Protein AF-A0A6P3QRG3-F1 (afdb_monomer_lite)

Organism: Pteropus vampyrus (NCBI:txid132908)

Structure (mmCIF, N/CA/C/O backbone):
data_AF-A0A6P3QRG3-F1
#
_entry.id   AF-A0A6P3QRG3-F1
#
loop_
_atom_site.group_PDB
_atom_site.id
_atom_site.type_symbol
_atom_site.label_atom_id
_atom_site.label_alt_id
_atom_site.lab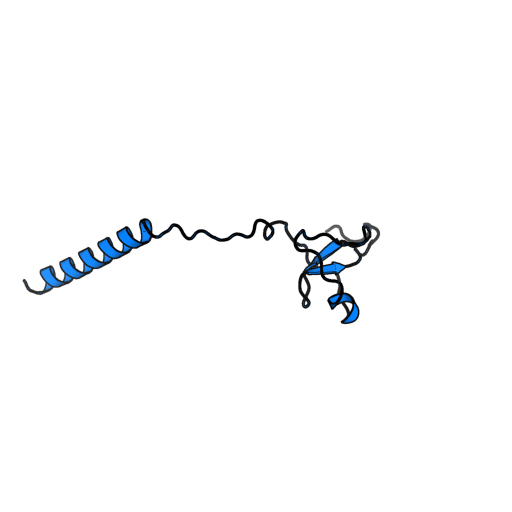el_comp_id
_atom_site.label_asym_id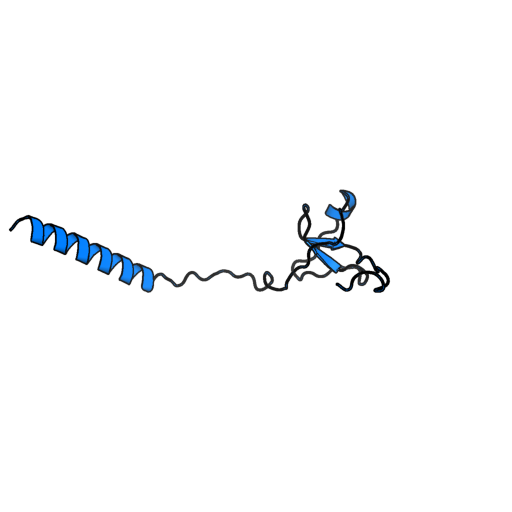
_atom_site.label_entity_id
_atom_site.label_seq_id
_atom_site.pdbx_PDB_ins_code
_atom_site.Cartn_x
_atom_site.Cartn_y
_atom_site.Cartn_z
_atom_site.occupancy
_atom_site.B_iso_or_equiv
_atom_site.auth_seq_id
_atom_site.auth_comp_id
_atom_site.auth_asym_id
_atom_site.auth_atom_id
_atom_site.pdbx_PDB_model_num
ATOM 1 N N . MET A 1 1 ? -41.440 -14.495 48.340 1.00 52.03 1 MET A N 1
ATOM 2 C CA . MET A 1 1 ? -40.184 -15.248 48.093 1.00 52.03 1 MET A CA 1
ATOM 3 C C . MET A 1 1 ? -39.995 -15.713 46.638 1.00 52.03 1 MET A C 1
ATOM 5 O O . MET A 1 1 ? -39.038 -16.421 46.372 1.00 52.03 1 MET A O 1
ATOM 9 N N . VAL A 1 2 ? -40.824 -15.286 45.671 1.00 53.25 2 VAL A N 1
ATOM 10 C CA . VAL A 1 2 ? -40.721 -15.732 44.258 1.00 53.25 2 VAL A CA 1
ATOM 11 C C . VAL A 1 2 ? -39.761 -14.864 43.418 1.00 53.25 2 VAL A C 1
ATOM 13 O O . VAL A 1 2 ? -39.175 -15.342 42.452 1.00 53.25 2 VAL A O 1
ATOM 16 N N . GLY A 1 3 ? -39.532 -13.603 43.809 1.00 54.59 3 GLY A N 1
ATOM 17 C CA . GLY A 1 3 ? -38.632 -12.686 43.088 1.00 54.59 3 GLY A CA 1
ATOM 18 C C . GLY A 1 3 ? -37.136 -12.955 43.293 1.00 54.59 3 GLY A C 1
ATOM 19 O O . GLY A 1 3 ? -36.342 -12.688 42.398 1.00 54.59 3 GLY A O 1
ATOM 20 N N . ILE A 1 4 ? -36.750 -13.536 44.435 1.00 58.47 4 ILE A N 1
ATOM 21 C CA . ILE A 1 4 ? -35.337 -13.767 44.790 1.00 58.47 4 ILE A CA 1
ATOM 22 C C . ILE A 1 4 ? -34.750 -14.910 43.948 1.00 58.47 4 ILE A C 1
ATOM 24 O O . ILE A 1 4 ? -33.677 -14.761 43.372 1.00 58.47 4 ILE A O 1
ATOM 28 N N . MET A 1 5 ? -35.494 -16.011 43.783 1.00 59.94 5 MET A N 1
ATOM 29 C CA . MET A 1 5 ? -35.072 -17.172 42.981 1.00 59.94 5 MET A CA 1
ATOM 30 C C . MET A 1 5 ? -34.903 -16.818 41.491 1.00 59.94 5 MET A C 1
ATOM 32 O O . MET A 1 5 ? -34.019 -17.337 40.808 1.00 59.94 5 MET A O 1
ATOM 36 N N . LYS A 1 6 ? -35.727 -15.887 40.992 1.00 54.97 6 LYS A N 1
ATOM 37 C CA . LYS A 1 6 ? -35.698 -15.413 39.602 1.00 54.97 6 LYS A CA 1
ATOM 38 C C . LYS A 1 6 ? -34.537 -14.448 39.328 1.00 54.97 6 LYS A C 1
ATOM 40 O O . LYS A 1 6 ? -33.968 -14.468 38.241 1.00 54.97 6 LYS A O 1
ATOM 45 N N . LEU A 1 7 ? -34.143 -13.649 40.324 1.00 60.22 7 LEU A N 1
ATOM 46 C CA . LEU A 1 7 ? -32.953 -12.798 40.232 1.00 60.22 7 LEU A CA 1
ATOM 47 C C . LEU A 1 7 ? -31.660 -13.624 40.291 1.00 60.22 7 LEU A C 1
ATOM 49 O O . LEU A 1 7 ? -30.729 -13.374 39.533 1.00 60.22 7 LEU A O 1
ATOM 53 N N . TRP A 1 8 ? -31.622 -14.631 41.166 1.00 64.88 8 TRP A N 1
ATOM 54 C CA . TRP A 1 8 ? -30.461 -15.505 41.346 1.00 64.88 8 TRP A CA 1
ATOM 55 C C . TRP A 1 8 ? -30.159 -16.343 40.108 1.00 64.88 8 TRP A C 1
ATOM 57 O O . TRP A 1 8 ? -29.007 -16.4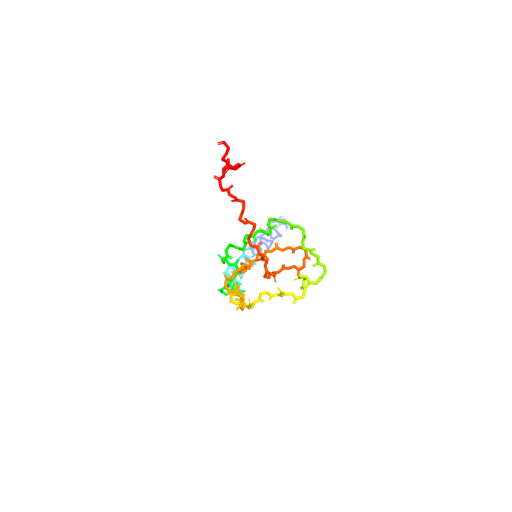51 39.701 1.00 64.88 8 TRP A O 1
ATOM 67 N N . THR A 1 9 ? -31.196 -16.883 39.468 1.00 72.81 9 THR A N 1
ATOM 68 C CA . THR A 1 9 ? -31.050 -17.614 38.202 1.00 72.81 9 THR A CA 1
ATOM 69 C C . THR A 1 9 ? -30.534 -16.707 37.087 1.00 72.81 9 THR A C 1
ATOM 71 O O . THR A 1 9 ? -29.607 -17.093 36.379 1.00 72.81 9 THR A O 1
ATOM 74 N N . SER A 1 10 ? -31.045 -15.476 36.978 1.00 72.94 10 SER A N 1
ATOM 75 C CA . SER A 1 10 ? -30.537 -14.503 36.004 1.00 72.94 10 SER A CA 1
ATOM 76 C C . SER A 1 10 ? -29.068 -14.140 36.245 1.00 72.94 10 SER A C 1
ATOM 78 O O . SER A 1 10 ? -28.307 -14.043 35.285 1.00 72.94 10 SER A O 1
ATOM 80 N N . LEU A 1 11 ? -28.667 -13.956 37.507 1.00 77.88 11 LEU A N 1
ATOM 81 C CA . LEU A 1 11 ? -27.296 -13.599 37.880 1.00 77.88 11 LEU A CA 1
ATOM 82 C C . LEU A 1 11 ? -26.311 -14.745 37.610 1.00 77.88 11 LEU A C 1
ATOM 84 O O . LEU A 1 11 ? -25.193 -14.527 37.149 1.00 77.88 11 LEU A O 1
ATOM 88 N N . HIS A 1 12 ? -26.735 -15.981 37.870 1.00 77.75 12 HIS A N 1
ATOM 89 C CA . HIS A 1 12 ? -25.902 -17.155 37.637 1.00 77.75 12 HIS A CA 1
ATOM 90 C C . HIS A 1 12 ? -25.689 -17.408 36.137 1.00 77.75 12 HIS A C 1
ATOM 92 O O . HIS A 1 12 ? -24.589 -17.763 35.716 1.00 77.75 12 HIS A O 1
ATOM 98 N N . MET A 1 13 ? -26.718 -17.171 35.314 1.00 75.69 13 MET A N 1
ATOM 99 C CA . MET A 1 13 ? -26.610 -17.300 33.859 1.00 75.69 13 MET A CA 1
ATOM 100 C C . MET A 1 13 ? -25.656 -16.267 33.256 1.00 75.69 13 MET A C 1
ATOM 102 O O . MET A 1 13 ? -24.809 -16.633 32.445 1.00 75.69 13 MET A O 1
ATOM 106 N N . THR A 1 14 ? -25.726 -14.997 33.672 1.00 79.44 14 THR A N 1
ATOM 107 C CA . THR A 1 14 ? -24.795 -13.970 33.174 1.00 79.44 14 THR A CA 1
ATOM 108 C C . THR A 1 14 ? -23.355 -14.244 33.597 1.00 79.44 14 THR A C 1
ATOM 110 O O . THR A 1 14 ? -22.452 -14.099 32.774 1.00 79.44 14 THR A O 1
ATOM 113 N N . PHE A 1 15 ? -23.125 -14.705 34.831 1.00 81.44 15 PHE A N 1
ATOM 114 C CA . PHE A 1 15 ? -21.788 -15.088 35.292 1.00 81.44 15 PHE A CA 1
ATOM 115 C C . PHE A 1 15 ? -21.196 -16.243 34.467 1.00 81.44 15 PHE A C 1
ATOM 117 O O . PHE A 1 15 ? -20.052 -16.159 34.018 1.00 81.44 15 PHE A O 1
ATOM 124 N N . LEU A 1 16 ? -21.992 -17.284 34.194 1.00 78.81 16 LEU A N 1
ATOM 125 C CA . LEU A 1 16 ? -21.581 -18.404 33.343 1.00 78.81 16 LEU A CA 1
ATOM 126 C C . LEU A 1 16 ? -21.257 -17.952 31.912 1.00 78.81 16 LEU A C 1
ATOM 128 O O . LEU A 1 16 ? -20.235 -18.362 31.365 1.00 78.81 16 LEU A O 1
ATOM 132 N N . CYS A 1 17 ? -22.070 -17.077 31.315 1.00 75.25 17 CYS A N 1
ATOM 133 C CA . CYS A 1 17 ? -21.802 -16.539 29.980 1.00 75.25 17 CYS A CA 1
ATOM 134 C C . CYS A 1 17 ? -20.480 -15.763 29.922 1.00 75.25 17 CYS A C 1
ATOM 136 O O . CYS A 1 17 ? -19.696 -15.968 28.998 1.00 75.25 17 CYS A O 1
ATOM 138 N N . MET A 1 18 ? -20.202 -14.911 30.913 1.00 75.31 18 MET A N 1
ATOM 139 C CA . MET A 1 18 ? -18.956 -14.135 30.968 1.00 75.31 18 MET A CA 1
ATOM 140 C C . MET A 1 18 ? -17.725 -15.027 31.175 1.00 75.31 18 MET A C 1
ATOM 142 O O . MET A 1 18 ? -16.689 -14.807 30.543 1.00 75.31 18 MET A O 1
ATOM 146 N N . ALA A 1 19 ? -17.837 -16.064 32.012 1.00 73.88 19 ALA A N 1
ATOM 147 C CA . ALA A 1 19 ? -16.769 -17.041 32.215 1.00 73.88 19 ALA A CA 1
ATOM 148 C C . ALA A 1 19 ? -16.478 -17.848 30.937 1.00 73.88 19 ALA A C 1
ATOM 150 O O . ALA A 1 19 ? -15.321 -17.979 30.539 1.00 73.88 19 ALA A O 1
ATOM 151 N N . LEU A 1 20 ? -17.521 -18.328 30.248 1.00 68.56 20 LEU A N 1
ATOM 152 C CA . LEU A 1 20 ? -17.381 -19.052 28.980 1.00 68.56 20 LEU A CA 1
ATOM 153 C C . LEU A 1 20 ? -16.779 -18.170 27.878 1.00 68.56 20 LEU A C 1
ATOM 155 O O . LEU A 1 20 ? -15.885 -18.618 27.164 1.00 68.56 20 LEU A O 1
ATOM 159 N N . LEU A 1 21 ? -17.209 -16.909 27.767 1.00 64.19 21 LEU A N 1
ATOM 160 C CA . LEU A 1 21 ? -16.653 -15.955 26.801 1.00 64.19 21 LEU A CA 1
ATOM 161 C C . LEU A 1 21 ? -15.187 -15.612 27.087 1.00 64.19 21 LEU A C 1
ATOM 163 O O . LEU A 1 21 ? -14.427 -15.404 26.149 1.00 64.19 21 LEU A O 1
ATOM 167 N N . SER A 1 22 ? -14.768 -15.598 28.355 1.00 62.03 22 SER A N 1
ATOM 168 C CA . SER A 1 22 ? -13.368 -15.348 28.725 1.00 62.03 22 SER A CA 1
ATOM 169 C C . SER A 1 22 ? -12.445 -16.500 28.305 1.00 62.03 22 SER A C 1
ATOM 171 O O . SER A 1 22 ? -11.319 -16.259 27.880 1.00 62.03 22 SER A O 1
ATOM 173 N N . VAL A 1 23 ? -12.926 -17.750 28.364 1.00 63.12 23 VAL A N 1
ATOM 174 C CA . VAL A 1 23 ? -12.175 -18.941 27.910 1.00 63.12 23 VAL A CA 1
ATOM 175 C C . VAL A 1 23 ? -12.208 -19.083 26.383 1.00 63.12 23 VAL A C 1
ATOM 177 O O . VAL A 1 23 ? -11.237 -19.534 25.780 1.00 63.12 23 VAL A O 1
ATOM 180 N N . LEU A 1 24 ? -13.296 -18.649 25.742 1.00 58.72 24 LEU A N 1
ATOM 181 C CA . LEU A 1 24 ? -13.451 -18.632 24.283 1.00 58.72 24 LEU A CA 1
ATOM 182 C C . LEU A 1 24 ? -12.953 -17.324 23.633 1.00 58.72 24 LEU A C 1
ATOM 184 O O . LEU A 1 24 ? -13.136 -17.112 22.437 1.00 58.72 24 LEU A O 1
ATOM 188 N N . GLY A 1 25 ? -12.314 -16.448 24.411 1.00 55.12 25 GLY A N 1
ATOM 189 C CA . GLY A 1 25 ? -11.789 -15.143 24.005 1.00 55.12 25 GLY A CA 1
ATOM 190 C C . GLY A 1 25 ? -10.410 -15.195 23.350 1.00 55.12 25 GLY A C 1
ATOM 191 O O . GLY A 1 25 ? -9.697 -14.199 23.328 1.00 55.12 25 GLY A O 1
ATOM 192 N N . GLY A 1 26 ? -10.013 -16.344 22.808 1.00 57.97 26 GLY A N 1
ATOM 193 C CA . GLY A 1 26 ? -8.903 -16.442 21.871 1.00 57.97 26 GLY A CA 1
ATOM 194 C C . GLY A 1 26 ? -9.412 -16.227 20.454 1.00 57.97 26 GLY A C 1
ATOM 195 O O . GLY A 1 26 ? -9.346 -17.154 19.647 1.00 57.97 26 GLY A O 1
ATOM 196 N N . PHE A 1 27 ? -9.940 -15.037 20.133 1.00 53.69 27 PHE A N 1
ATOM 197 C CA . PHE A 1 27 ? -10.059 -14.655 18.727 1.00 53.69 27 PHE A CA 1
ATOM 198 C C . PHE A 1 27 ? -8.623 -14.598 18.220 1.00 53.69 27 PHE A C 1
ATOM 200 O O . PHE A 1 27 ? -7.902 -13.631 18.458 1.00 53.69 27 PHE A O 1
ATOM 207 N N . LYS A 1 28 ? -8.172 -15.699 17.609 1.00 50.16 28 LYS A N 1
ATOM 208 C CA . LYS A 1 28 ? -6.975 -15.722 16.787 1.00 50.16 28 LYS A CA 1
ATOM 209 C C . LYS A 1 28 ? -7.286 -14.764 15.662 1.00 50.16 28 LYS A C 1
ATOM 211 O O . LYS A 1 28 ? -7.844 -15.141 14.633 1.00 50.16 28 LYS A O 1
ATOM 216 N N . GLU A 1 29 ? -6.995 -13.503 15.927 1.00 53.03 29 GLU A N 1
ATOM 217 C CA . GLU A 1 29 ? -6.989 -12.479 14.930 1.00 53.03 29 GLU A CA 1
ATOM 218 C C . GLU A 1 29 ? -5.984 -12.987 13.911 1.00 53.03 29 GLU A C 1
ATOM 220 O O . GLU A 1 29 ? -4.780 -13.049 14.164 1.00 53.03 29 GLU A O 1
ATOM 225 N N . ASN A 1 30 ? -6.498 -13.477 12.785 1.00 43.78 30 ASN A N 1
ATOM 226 C CA . ASN A 1 30 ? -5.691 -13.728 11.611 1.00 43.78 30 ASN A CA 1
ATOM 227 C C . ASN A 1 30 ? -5.283 -12.344 11.095 1.00 43.78 30 ASN A C 1
ATOM 229 O O . ASN A 1 30 ? -5.721 -11.925 10.029 1.00 43.78 30 ASN A O 1
ATOM 233 N N . ARG A 1 31 ? -4.487 -11.608 11.883 1.00 45.25 31 ARG A N 1
ATOM 234 C CA . ARG A 1 31 ? -3.703 -10.488 11.400 1.00 45.25 31 ARG A CA 1
ATOM 235 C C . ARG A 1 31 ? -2.740 -11.127 10.431 1.00 45.25 31 ARG A C 1
ATOM 237 O O . ARG A 1 31 ? -1.736 -11.725 10.816 1.00 45.25 31 ARG A O 1
ATOM 244 N N . VAL A 1 32 ? -3.130 -11.103 9.163 1.00 49.50 32 VAL A N 1
ATOM 245 C CA . VAL A 1 32 ? -2.210 -11.315 8.060 1.00 49.50 32 VAL A CA 1
ATOM 246 C C . VAL A 1 32 ? -1.013 -10.404 8.371 1.00 49.50 32 VAL 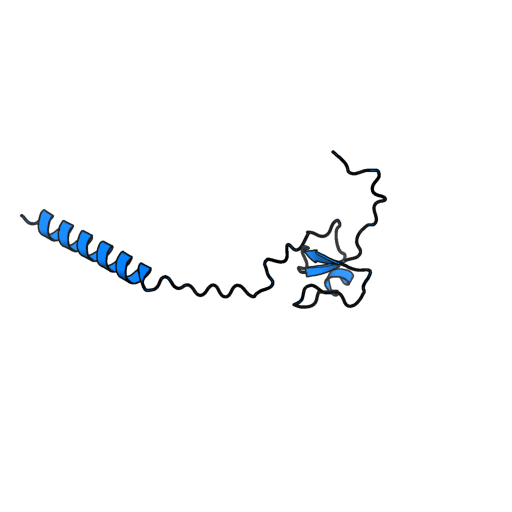A C 1
ATOM 248 O O . VAL A 1 32 ? -1.237 -9.210 8.569 1.00 49.50 32 VAL A O 1
ATOM 251 N N . PRO A 1 33 ? 0.226 -10.922 8.502 1.00 43.16 33 PRO A N 1
ATOM 252 C CA . PRO A 1 33 ? 1.400 -10.149 8.939 1.00 43.16 33 PRO A CA 1
ATOM 253 C C . PRO A 1 33 ? 1.883 -9.076 7.937 1.00 43.16 33 PRO A C 1
ATOM 255 O O . PRO A 1 33 ? 3.077 -8.956 7.668 1.00 43.16 33 PRO A O 1
ATOM 258 N N . GLY A 1 34 ? 0.966 -8.318 7.335 1.00 50.47 34 GLY A N 1
ATOM 259 C CA . GLY A 1 34 ? 1.226 -7.313 6.311 1.00 50.47 34 GLY A CA 1
ATOM 260 C C . GLY A 1 34 ? 0.356 -6.056 6.394 1.00 50.47 34 GLY A C 1
ATOM 261 O O . GLY A 1 34 ? 0.734 -5.069 5.769 1.00 50.47 34 GLY A O 1
ATOM 262 N N . ASP A 1 35 ? -0.735 -6.047 7.171 1.00 46.97 35 ASP A N 1
ATOM 263 C CA . ASP A 1 35 ? -1.667 -4.901 7.224 1.00 46.97 35 ASP A CA 1
ATOM 264 C C . ASP A 1 35 ? -1.160 -3.710 8.063 1.00 46.97 35 ASP A C 1
ATOM 266 O O . ASP A 1 35 ? -1.650 -2.597 7.909 1.00 46.97 35 ASP A O 1
ATOM 270 N N . GLU A 1 36 ? -0.124 -3.891 8.890 1.00 47.06 36 GLU A N 1
ATOM 271 C CA . GLU A 1 36 ? 0.489 -2.809 9.690 1.00 47.06 36 GLU A CA 1
ATOM 272 C C . GLU A 1 36 ? 1.760 -2.210 9.071 1.00 47.06 36 GLU A C 1
ATOM 274 O O . GLU A 1 36 ? 2.459 -1.406 9.689 1.00 47.06 36 GLU A O 1
ATOM 279 N N . ARG A 1 37 ? 2.078 -2.539 7.815 1.00 53.88 37 ARG A N 1
ATOM 280 C CA . ARG A 1 37 ? 2.990 -1.686 7.046 1.00 53.88 37 ARG A CA 1
ATOM 281 C C . ARG A 1 37 ? 2.183 -0.491 6.568 1.00 53.88 37 ARG A C 1
ATOM 283 O O . ARG A 1 37 ? 1.661 -0.570 5.471 1.00 53.88 37 ARG A O 1
ATOM 290 N N . LEU A 1 38 ? 2.070 0.551 7.400 1.00 61.47 38 LEU A N 1
ATOM 291 C CA . LEU A 1 38 ? 1.431 1.849 7.120 1.00 61.47 38 LEU A CA 1
ATOM 292 C C . LEU A 1 38 ? 1.476 2.189 5.618 1.00 61.47 38 LEU A C 1
ATOM 294 O O . LEU A 1 38 ? 2.471 2.718 5.120 1.00 61.47 38 LEU A O 1
ATOM 298 N N . ILE A 1 39 ? 0.433 1.805 4.878 1.00 66.94 39 ILE A N 1
ATOM 299 C CA . ILE A 1 39 ? 0.354 2.079 3.447 1.00 66.94 39 ILE A CA 1
ATOM 300 C C . ILE A 1 39 ? -0.131 3.511 3.338 1.00 66.94 39 ILE A C 1
ATOM 302 O O . ILE A 1 39 ? -1.271 3.809 3.683 1.00 66.94 39 ILE A O 1
ATOM 306 N N . GLU A 1 40 ? 0.741 4.399 2.879 1.00 76.06 40 GLU A N 1
ATOM 307 C CA . GLU A 1 40 ? 0.360 5.784 2.641 1.00 76.06 40 GLU A CA 1
ATOM 308 C C . GLU A 1 40 ? -0.661 5.877 1.498 1.00 76.06 40 GLU A C 1
ATOM 310 O O . GLU A 1 40 ? -0.657 5.078 0.554 1.00 76.06 40 GLU A O 1
ATOM 315 N N . GLU A 1 41 ? -1.540 6.874 1.567 1.00 81.06 41 GLU A N 1
ATOM 316 C CA . GLU A 1 41 ? -2.435 7.194 0.459 1.00 81.06 41 GLU A CA 1
ATOM 317 C C . GLU A 1 41 ? -1.641 7.781 -0.713 1.00 81.06 41 GLU A C 1
ATOM 319 O O . GLU A 1 41 ? -0.662 8.515 -0.539 1.00 81.06 41 GLU A O 1
ATOM 324 N N . CYS A 1 42 ? -2.041 7.457 -1.943 1.00 84.62 42 CYS A N 1
ATOM 325 C CA . CYS A 1 42 ? -1.395 8.064 -3.099 1.00 84.62 42 CYS A CA 1
ATOM 326 C C . CYS A 1 42 ? -1.739 9.560 -3.180 1.00 84.62 42 CYS A C 1
ATOM 328 O O . CYS A 1 42 ? -2.904 9.950 -3.179 1.00 84.62 42 CYS A O 1
ATOM 330 N N . TRP A 1 43 ? -0.720 10.400 -3.368 1.00 77.38 43 TRP A N 1
ATOM 331 C CA . TRP A 1 43 ? -0.857 11.851 -3.533 1.00 77.38 43 TRP A CA 1
ATOM 332 C C . TRP A 1 43 ? -1.321 12.220 -4.958 1.00 77.38 43 TRP A C 1
ATOM 334 O O . TRP A 1 43 ? -0.595 12.864 -5.714 1.00 77.38 43 TRP A O 1
ATOM 344 N N . GLY A 1 44 ? -2.498 11.748 -5.377 1.00 79.31 44 GLY A N 1
ATOM 345 C CA . GLY A 1 44 ? -3.083 12.037 -6.691 1.00 79.31 44 GLY A CA 1
ATOM 346 C C . GLY A 1 44 ? -4.242 11.112 -7.072 1.00 79.31 44 GLY A C 1
ATOM 347 O O . GLY A 1 44 ? -4.500 10.116 -6.404 1.00 79.31 44 GLY A O 1
ATOM 348 N N . SER A 1 45 ? -4.933 11.427 -8.175 1.00 80.38 45 SER A N 1
ATOM 349 C CA . SER A 1 45 ? -6.032 10.599 -8.691 1.00 80.38 45 SER A CA 1
ATOM 350 C C . SER A 1 45 ? -5.534 9.644 -9.784 1.00 80.38 45 SER A C 1
ATOM 352 O O . SER A 1 45 ? -5.133 10.108 -10.860 1.00 80.38 45 SER A O 1
ATOM 354 N N . PRO A 1 46 ? -5.514 8.320 -9.543 1.00 83.88 46 PRO A N 1
ATOM 355 C CA . PRO A 1 46 ? -5.101 7.362 -10.552 1.00 83.88 46 PRO A CA 1
ATOM 356 C C . PRO A 1 46 ? -6.126 7.242 -11.678 1.00 83.88 46 PRO A C 1
ATOM 358 O O . PRO A 1 46 ? -7.337 7.243 -11.453 1.00 83.88 46 PRO A O 1
ATOM 361 N N . ASN A 1 47 ? -5.637 7.085 -12.909 1.00 87.12 47 ASN A N 1
ATOM 362 C CA . ASN A 1 47 ? -6.494 6.722 -14.035 1.00 87.12 47 ASN A CA 1
ATOM 363 C C . ASN A 1 47 ? -6.737 5.202 -14.065 1.00 87.12 47 ASN A C 1
ATOM 365 O O . ASN A 1 47 ? -6.019 4.415 -13.444 1.00 87.12 47 ASN A O 1
ATOM 369 N N . ILE A 1 48 ? -7.704 4.780 -14.878 1.00 88.19 48 ILE A N 1
ATOM 370 C CA . ILE A 1 48 ? -8.112 3.373 -15.011 1.00 88.19 48 ILE A CA 1
ATOM 371 C C . ILE A 1 48 ? -6.939 2.453 -15.406 1.00 88.19 48 ILE A C 1
ATOM 373 O O . ILE A 1 48 ? -6.851 1.321 -14.931 1.00 88.19 48 ILE A O 1
ATOM 377 N N . ARG A 1 49 ? -5.989 2.920 -16.230 1.00 87.75 49 ARG A N 1
ATOM 378 C CA . ARG A 1 49 ? -4.822 2.111 -16.641 1.00 87.75 49 ARG A CA 1
ATOM 379 C C . ARG A 1 49 ? -3.835 1.887 -15.503 1.00 87.75 49 ARG A C 1
ATOM 381 O O . ARG A 1 49 ? -3.076 0.920 -15.531 1.00 87.75 49 ARG A O 1
ATOM 388 N N . ASP A 1 50 ? -3.799 2.780 -14.528 1.00 86.12 50 ASP A N 1
ATOM 389 C CA . ASP A 1 50 ? -2.953 2.617 -13.356 1.00 86.12 50 ASP A CA 1
ATOM 390 C C . ASP A 1 50 ? -3.587 1.705 -12.304 1.00 86.12 50 ASP A C 1
ATOM 392 O O . ASP A 1 50 ? -2.855 1.008 -11.606 1.00 86.12 50 ASP A O 1
ATOM 396 N N . CYS A 1 51 ? -4.917 1.589 -12.273 1.00 87.44 51 CYS A N 1
ATOM 397 C CA . CYS A 1 51 ? -5.617 0.597 -11.451 1.00 87.44 51 CYS A CA 1
ATOM 398 C C . CYS A 1 51 ? -5.257 -0.854 -11.813 1.00 87.44 51 CYS A C 1
ATOM 400 O O . CYS A 1 51 ? -5.310 -1.742 -10.963 1.00 87.44 51 CYS A O 1
ATOM 402 N N . ALA A 1 52 ? -4.818 -1.096 -13.052 1.00 90.06 52 ALA A N 1
ATOM 403 C CA . ALA A 1 52 ? -4.284 -2.391 -13.472 1.00 90.06 52 ALA A CA 1
ATOM 404 C C . ALA A 1 52 ? -2.898 -2.704 -12.867 1.00 90.06 52 ALA A C 1
ATOM 406 O O . ALA A 1 52 ? -2.465 -3.855 -12.872 1.00 90.06 52 ALA A O 1
ATOM 407 N N . LYS A 1 53 ? -2.181 -1.705 -12.337 1.00 90.44 53 LYS A N 1
ATOM 408 C CA . LYS A 1 53 ? -0.814 -1.847 -11.807 1.00 90.44 53 LYS A CA 1
ATOM 409 C C . LYS A 1 53 ? -0.840 -2.078 -10.301 1.00 90.44 53 LYS A C 1
ATOM 411 O O . LYS A 1 53 ? -0.353 -1.248 -9.539 1.00 90.44 53 LYS A O 1
ATOM 416 N N . LYS A 1 54 ? -1.413 -3.198 -9.873 1.00 89.88 54 LYS A N 1
ATOM 417 C CA . LYS A 1 54 ? -1.503 -3.555 -8.451 1.00 89.88 54 LYS A CA 1
ATOM 418 C C . LYS A 1 54 ? -0.135 -3.887 -7.848 1.00 89.88 54 LYS A C 1
ATOM 420 O O . LYS A 1 54 ? 0.762 -4.365 -8.545 1.00 89.88 54 LYS A O 1
ATOM 425 N N . CYS A 1 55 ? 0.018 -3.639 -6.551 1.00 89.25 55 CYS A N 1
ATOM 426 C CA . CYS A 1 55 ? 1.195 -4.085 -5.808 1.00 89.25 55 CYS A CA 1
ATOM 427 C C . CYS A 1 55 ? 1.168 -5.597 -5.564 1.00 89.25 55 CYS A C 1
ATOM 429 O O . CYS A 1 55 ? 0.108 -6.223 -5.555 1.00 89.25 55 CYS A O 1
ATOM 431 N N . SER A 1 56 ? 2.339 -6.177 -5.296 1.00 86.56 56 SER A N 1
ATOM 432 C CA . SER A 1 56 ? 2.415 -7.532 -4.736 1.00 86.56 56 SER A CA 1
ATOM 433 C C . SER A 1 56 ? 1.893 -7.578 -3.294 1.00 86.56 56 SER A C 1
ATOM 435 O O . SER A 1 56 ? 1.820 -6.553 -2.616 1.00 86.56 56 SER A O 1
ATOM 437 N N . THR A 1 57 ? 1.623 -8.783 -2.786 1.00 82.06 57 THR A N 1
ATOM 438 C CA . THR A 1 57 ? 1.240 -9.033 -1.381 1.00 82.06 57 THR A CA 1
ATOM 439 C C . THR A 1 57 ? 2.268 -8.523 -0.369 1.00 82.06 57 THR A C 1
ATOM 441 O O . THR A 1 57 ? 1.926 -8.231 0.768 1.00 82.06 57 THR A O 1
ATOM 444 N N . THR A 1 58 ? 3.528 -8.363 -0.785 1.00 83.69 58 THR A N 1
ATOM 445 C CA . THR A 1 58 ? 4.606 -7.797 0.047 1.00 83.69 58 THR A CA 1
ATOM 446 C C . THR A 1 58 ? 4.705 -6.267 -0.023 1.00 83.69 58 THR A C 1
ATOM 448 O O . THR A 1 58 ? 5.682 -5.694 0.466 1.00 83.69 58 THR A O 1
ATOM 451 N N . LEU A 1 59 ? 3.721 -5.605 -0.648 1.00 82.69 59 LEU A N 1
ATOM 452 C CA . LEU A 1 59 ? 3.667 -4.155 -0.885 1.00 82.69 59 LEU A CA 1
ATOM 453 C C . LEU A 1 59 ? 4.848 -3.629 -1.712 1.00 82.69 59 LEU A C 1
ATOM 455 O O . LEU A 1 59 ? 5.275 -2.484 -1.584 1.00 82.69 59 LEU A O 1
ATOM 459 N N . LYS A 1 60 ? 5.390 -4.485 -2.584 1.00 83.75 60 LYS A N 1
ATOM 460 C CA . LYS A 1 60 ? 6.474 -4.147 -3.512 1.00 83.75 60 LYS A CA 1
ATOM 461 C C . LYS A 1 60 ? 5.950 -3.977 -4.929 1.00 83.75 60 LYS A C 1
ATOM 463 O O . LYS A 1 60 ? 5.060 -4.716 -5.364 1.00 83.75 60 LYS A O 1
ATOM 468 N N . CYS A 1 61 ? 6.579 -3.056 -5.650 1.00 86.69 61 CYS A N 1
ATOM 469 C CA . CYS A 1 61 ? 6.383 -2.815 -7.071 1.00 86.69 61 CYS A CA 1
ATOM 470 C C . CYS A 1 61 ? 7.558 -3.379 -7.869 1.00 86.69 61 CYS A C 1
ATOM 472 O O . CYS A 1 61 ? 8.703 -3.262 -7.445 1.00 86.69 61 CYS A O 1
ATOM 474 N N . GLY A 1 62 ? 7.292 -3.947 -9.050 1.00 82.75 62 GLY A N 1
ATOM 475 C CA . GLY A 1 62 ? 8.361 -4.441 -9.932 1.00 82.75 62 GLY A CA 1
ATOM 476 C C . GLY A 1 62 ? 9.283 -3.331 -10.453 1.00 82.75 62 GLY A C 1
ATOM 477 O O . GLY A 1 62 ? 10.429 -3.582 -10.800 1.00 82.75 62 GLY A O 1
ATOM 478 N N . ASN A 1 63 ? 8.800 -2.085 -10.467 1.00 77.06 63 ASN A N 1
ATOM 479 C CA . ASN A 1 63 ? 9.597 -0.911 -10.807 1.00 77.06 63 ASN A CA 1
ATOM 480 C C . ASN A 1 63 ? 10.066 -0.204 -9.533 1.00 77.06 63 ASN A C 1
ATOM 482 O O . ASN A 1 63 ? 9.226 0.279 -8.777 1.00 77.06 63 ASN A O 1
ATOM 486 N N . MET A 1 64 ? 11.382 -0.039 -9.364 1.00 74.75 64 MET A N 1
ATOM 487 C CA . MET A 1 64 ? 11.977 0.674 -8.218 1.00 74.75 64 MET A CA 1
ATOM 488 C C . MET A 1 64 ? 11.563 2.153 -8.123 1.00 74.75 64 MET A C 1
ATOM 490 O O . MET A 1 64 ? 11.559 2.725 -7.042 1.00 74.75 64 MET A O 1
ATOM 494 N N . ASN A 1 65 ? 11.155 2.771 -9.236 1.00 81.62 65 ASN A N 1
ATOM 495 C CA . ASN A 1 65 ? 10.712 4.173 -9.276 1.00 81.62 65 ASN A CA 1
ATOM 496 C C . ASN A 1 65 ? 9.235 4.368 -8.894 1.00 81.62 65 ASN A C 1
ATOM 498 O O . ASN A 1 65 ? 8.678 5.444 -9.121 1.00 81.62 65 ASN A O 1
ATOM 502 N N . ARG A 1 66 ? 8.566 3.319 -8.412 1.00 84.88 66 ARG A N 1
ATOM 503 C CA . ARG A 1 66 ? 7.163 3.356 -8.002 1.00 84.88 66 ARG A CA 1
ATOM 504 C C . ARG A 1 66 ? 7.040 2.862 -6.575 1.00 84.88 66 ARG A C 1
ATOM 506 O O . ARG A 1 66 ? 7.680 1.884 -6.197 1.00 84.88 66 ARG A O 1
ATOM 513 N N . THR A 1 67 ? 6.184 3.519 -5.818 1.00 86.62 67 THR A N 1
ATOM 514 C CA . THR A 1 67 ? 5.836 3.133 -4.457 1.00 86.62 67 THR A CA 1
ATOM 515 C C . THR A 1 67 ? 4.472 2.461 -4.463 1.00 86.62 67 THR A C 1
ATOM 517 O O . THR A 1 67 ? 3.640 2.721 -5.337 1.00 86.62 67 THR A O 1
ATOM 520 N N . CYS A 1 68 ? 4.266 1.547 -3.519 1.00 88.8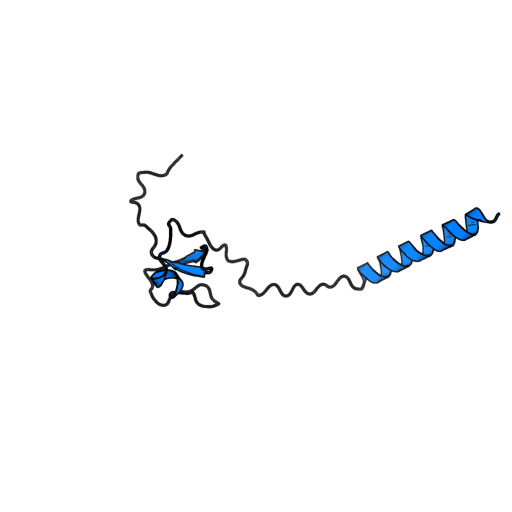1 68 CYS A N 1
ATOM 521 C CA . CYS A 1 68 ? 2.938 1.018 -3.268 1.00 88.81 68 CYS A CA 1
ATOM 522 C C . CYS A 1 68 ? 2.184 2.003 -2.378 1.00 88.81 68 CYS A C 1
ATOM 524 O O . CYS A 1 68 ? 2.690 2.350 -1.313 1.00 88.81 68 CYS A O 1
ATOM 526 N N . CYS A 1 69 ? 1.016 2.455 -2.819 1.00 88.19 69 CYS A N 1
ATOM 527 C CA . CYS A 1 69 ? 0.140 3.319 -2.034 1.00 88.19 69 CYS A CA 1
ATOM 528 C C . C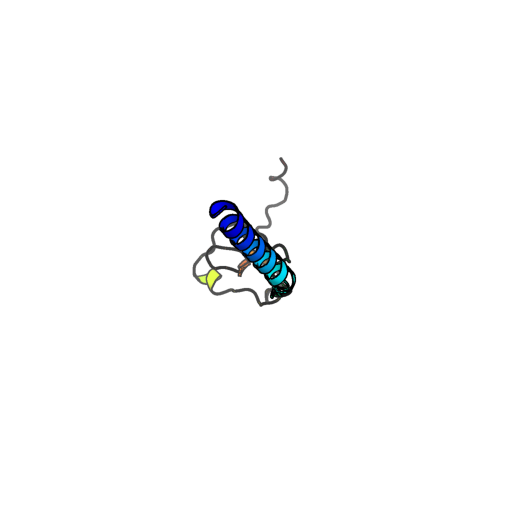YS A 1 69 ? -1.332 2.953 -2.270 1.00 88.19 69 CYS A C 1
ATOM 530 O O . CYS A 1 69 ? -1.674 2.287 -3.258 1.00 88.19 69 CYS A O 1
ATOM 532 N N . TRP A 1 70 ? -2.193 3.352 -1.335 1.00 87.12 70 TRP A N 1
ATOM 533 C CA . TRP A 1 70 ? -3.621 3.031 -1.347 1.00 87.12 70 TRP A CA 1
ATOM 534 C C . TRP A 1 70 ? -4.440 4.077 -2.120 1.00 87.12 70 TRP A C 1
ATOM 536 O O . TRP A 1 70 ? -4.127 5.269 -2.095 1.00 87.12 70 TRP A O 1
ATOM 546 N N . THR A 1 71 ? -5.485 3.624 -2.826 1.00 88.31 71 THR A N 1
ATOM 547 C CA . THR A 1 71 ? -6.398 4.448 -3.649 1.00 88.31 71 THR A CA 1
ATOM 548 C C . THR A 1 71 ? -7.806 3.845 -3.714 1.00 88.31 71 THR A C 1
ATOM 550 O O . THR A 1 71 ? -8.037 2.750 -3.204 1.00 88.31 71 THR A O 1
ATOM 553 N N . TYR A 1 72 ? -8.727 4.478 -4.458 1.00 87.44 72 TYR A N 1
ATOM 554 C CA . TYR A 1 72 ? -10.050 3.908 -4.774 1.00 87.44 72 TYR A CA 1
ATOM 555 C C . TYR A 1 72 ? -9.992 2.570 -5.538 1.00 87.44 72 TYR A C 1
ATOM 557 O O . TYR A 1 72 ? -10.951 1.803 -5.520 1.00 87.44 72 TYR A O 1
ATOM 565 N N . CYS A 1 73 ? -8.871 2.266 -6.197 1.00 86.62 73 CYS A N 1
ATOM 566 C CA . CYS A 1 73 ? -8.622 0.987 -6.866 1.00 86.62 73 CYS A CA 1
ATOM 567 C C . CYS A 1 73 ? -7.943 -0.057 -5.958 1.00 86.62 73 CYS A C 1
ATOM 569 O O . CYS A 1 73 ? -7.624 -1.159 -6.416 1.00 86.62 73 CYS A O 1
ATOM 571 N N . GLY A 1 74 ? -7.700 0.290 -4.691 1.00 88.62 74 GLY A N 1
ATOM 572 C CA . GLY A 1 74 ? -6.883 -0.459 -3.741 1.00 88.62 74 GLY A CA 1
ATOM 573 C C . GLY A 1 74 ? -5.389 -0.137 -3.855 1.00 88.62 74 GLY A C 1
ATOM 574 O O . GLY A 1 74 ? -5.004 0.950 -4.294 1.00 88.62 74 GLY A O 1
ATOM 575 N N . ASN A 1 75 ? -4.553 -1.105 -3.466 1.00 90.12 75 ASN A N 1
ATOM 576 C CA . ASN A 1 75 ? -3.090 -1.010 -3.473 1.00 90.12 75 ASN A CA 1
ATOM 577 C C . ASN A 1 75 ? -2.510 -1.041 -4.889 1.00 90.12 75 ASN A C 1
ATOM 579 O O . ASN A 1 75 ? -2.505 -2.090 -5.547 1.00 90.12 75 ASN A O 1
ATOM 583 N N . ILE A 1 76 ? -1.962 0.088 -5.336 1.00 91.38 76 ILE A N 1
ATOM 584 C CA . ILE A 1 76 ? -1.377 0.225 -6.672 1.00 91.38 76 ILE A CA 1
ATOM 585 C C . ILE A 1 76 ? 0.043 0.792 -6.638 1.00 91.38 76 ILE A C 1
ATOM 587 O O . ILE A 1 76 ? 0.456 1.489 -5.716 1.00 91.38 76 ILE A O 1
ATOM 591 N N . CYS A 1 77 ? 0.793 0.498 -7.697 1.00 89.31 77 CYS A N 1
ATOM 592 C CA . CYS A 1 77 ? 2.138 0.995 -7.930 1.00 89.31 77 CYS A CA 1
ATOM 593 C C . CYS A 1 77 ? 2.107 2.368 -8.599 1.00 89.31 77 CYS A C 1
ATOM 595 O O . CYS A 1 77 ? 2.058 2.490 -9.836 1.00 89.31 77 CYS A O 1
ATOM 597 N N . TRP A 1 78 ? 2.204 3.406 -7.778 1.00 87.38 78 TRP A N 1
ATOM 598 C CA . TRP A 1 78 ? 2.144 4.793 -8.211 1.00 87.38 78 TRP A CA 1
ATOM 599 C C . TRP A 1 78 ? 3.531 5.431 -8.277 1.00 87.38 78 TRP A C 1
ATOM 601 O O . TRP A 1 78 ? 4.479 4.985 -7.634 1.00 87.38 78 TRP A O 1
ATOM 611 N N . LYS A 1 79 ? 3.686 6.466 -9.107 1.00 82.38 79 LYS A N 1
ATOM 612 C CA . LYS A 1 79 ? 4.927 7.249 -9.119 1.00 82.38 79 LYS A CA 1
ATOM 613 C C . LYS A 1 79 ? 4.841 8.279 -7.991 1.00 82.38 79 LYS A C 1
ATOM 615 O O . LYS A 1 79 ? 3.884 9.052 -8.001 1.00 82.38 79 LYS A O 1
ATOM 620 N N . PRO A 1 80 ? 5.814 8.350 -7.069 1.00 68.00 80 PRO A N 1
ATOM 621 C CA . PRO A 1 80 ? 5.861 9.457 -6.129 1.00 68.00 80 PRO A CA 1
ATOM 622 C C . PRO A 1 80 ? 6.014 10.752 -6.930 1.00 68.00 80 PRO A C 1
ATOM 624 O O . PRO A 1 80 ? 6.883 10.854 -7.805 1.00 68.00 80 PRO A O 1
ATOM 627 N N . ILE A 1 81 ? 5.156 11.737 -6.667 1.00 65.00 81 ILE A N 1
ATOM 628 C CA . ILE A 1 81 ? 5.382 13.078 -7.190 1.00 65.00 81 ILE A CA 1
ATOM 629 C C . ILE A 1 81 ? 6.628 13.573 -6.462 1.00 65.00 81 ILE A C 1
ATOM 631 O O . ILE A 1 81 ? 6.594 13.813 -5.260 1.00 65.00 81 ILE A O 1
ATOM 635 N N . LYS A 1 82 ? 7.752 13.703 -7.174 1.00 53.03 82 LYS A N 1
ATOM 636 C CA . LYS A 1 82 ? 8.877 14.501 -6.683 1.00 53.03 82 LYS A CA 1
ATOM 637 C C . LYS A 1 82 ? 8.440 15.961 -6.741 1.00 53.03 82 LYS A C 1
ATOM 639 O O . LYS A 1 82 ? 8.846 16.699 -7.635 1.00 53.03 82 LYS A O 1
ATOM 644 N N . THR A 1 83 ? 7.574 16.389 -5.831 1.00 49.59 83 THR A N 1
ATOM 645 C CA . THR A 1 83 ? 7.520 17.803 -5.500 1.00 49.59 83 THR A CA 1
ATOM 646 C C . THR A 1 83 ? 8.906 18.109 -4.958 1.00 49.59 83 THR A C 1
ATOM 648 O O . THR A 1 83 ? 9.341 17.534 -3.963 1.00 49.59 83 THR A O 1
ATOM 651 N N . ASN A 1 84 ? 9.665 18.950 -5.666 1.00 42.34 84 ASN A N 1
ATOM 652 C CA . ASN A 1 84 ? 10.808 19.608 -5.050 1.00 42.34 84 ASN A CA 1
ATOM 653 C C . ASN A 1 84 ? 10.317 20.102 -3.686 1.00 42.34 84 ASN A C 1
ATOM 655 O O . ASN A 1 84 ? 9.337 20.846 -3.643 1.00 42.34 84 ASN A O 1
ATOM 659 N N . ALA A 1 85 ? 10.929 19.621 -2.605 1.00 46.56 85 ALA A N 1
ATOM 660 C CA . ALA A 1 85 ? 10.521 19.831 -1.218 1.00 46.56 85 ALA A CA 1
ATOM 661 C C . ALA A 1 85 ? 10.705 21.296 -0.761 1.00 46.56 85 ALA A C 1
ATOM 663 O O . ALA A 1 85 ? 11.305 21.570 0.270 1.00 46.56 85 ALA A O 1
ATOM 664 N N . ARG A 1 86 ? 10.241 22.260 -1.561 1.00 46.81 86 ARG A N 1
ATOM 665 C CA . ARG A 1 86 ? 10.262 23.697 -1.284 1.00 46.81 86 ARG A CA 1
ATOM 666 C C . ARG A 1 86 ? 8.888 24.273 -0.944 1.00 46.81 86 ARG A C 1
ATOM 668 O O . ARG A 1 86 ? 8.840 25.425 -0.545 1.00 46.81 86 ARG A O 1
ATOM 675 N N . HIS A 1 87 ? 7.798 23.509 -1.066 1.00 42.53 87 HIS A N 1
ATOM 676 C CA . HIS A 1 87 ? 6.442 24.059 -0.893 1.00 42.53 87 HIS A CA 1
ATOM 677 C C . HIS A 1 87 ? 5.493 23.290 0.032 1.00 42.53 87 HIS A C 1
ATOM 679 O O . HIS A 1 87 ? 4.315 23.621 0.077 1.00 42.53 87 HIS A O 1
ATOM 685 N N . LEU A 1 88 ? 5.975 22.328 0.820 1.00 47.09 88 LEU A N 1
ATOM 686 C CA . LEU A 1 88 ? 5.205 21.844 1.968 1.00 47.09 88 LEU A CA 1
ATOM 687 C C . LEU A 1 88 ? 6.103 21.757 3.197 1.00 47.09 88 LEU A C 1
ATOM 689 O O . LEU A 1 88 ? 6.701 20.726 3.492 1.00 47.09 88 LEU A O 1
ATOM 693 N N . LYS A 1 89 ? 6.175 22.873 3.915 1.00 34.81 89 LYS A N 1
ATOM 694 C CA . LYS A 1 89 ? 6.302 22.859 5.366 1.00 34.81 89 LYS A CA 1
ATOM 695 C C . LYS A 1 89 ? 5.172 23.750 5.904 1.00 34.81 89 LYS A C 1
ATOM 697 O O . LYS A 1 89 ? 4.960 24.802 5.297 1.00 34.81 89 LYS A O 1
ATOM 702 N N . PRO A 1 90 ? 4.418 23.319 6.929 1.00 43.81 90 PRO A N 1
ATOM 703 C CA . PRO A 1 90 ? 3.556 24.228 7.679 1.00 43.81 90 PRO A CA 1
ATOM 704 C C . PRO A 1 90 ? 4.374 25.342 8.345 1.00 43.81 90 PRO A C 1
ATOM 706 O O . PRO A 1 90 ? 5.576 25.110 8.634 1.00 43.81 90 PRO A O 1
#

pLDDT: mean 70.47, std 16.15, range [34.81, 91.38]

Foldseek 3Di:
DVVVVVVVVVVVVVVVVVVVCVVVVPPVPPPVVAPPPPAAAAPDDDDPVQLVAAADSNQDHPDPQFGFHQDPSGTTTHGHPPPVPPPDDD

Radius of gyration: 25.91 Å; chains: 1; bounding box: 53×43×65 Å

Sequence (90 aa):
MVGIMKLWTSLHMTFLCMALLSVLGGFKENRVPGDERLIEECWGSPNIRDCAKKCSTTLKCGNMNRTCCWTYCGNICWKPIKTNARHLKP

Secondary structure (DSSP, 8-state):
-HHHHHHHHHHHHHHHHHHHHHHS--------TTTTS--PBPSS---HHHHT-BPPTTS--SSTT-EEEEETTEEEEEPP----TTS---